Protein AF-A0A2R7M8I3-F1 (afdb_monomer)

pLDDT: mean 85.83, std 15.35, range [44.38, 97.88]

Structure (mmCIF, N/CA/C/O backbone):
data_AF-A0A2R7M8I3-F1
#
_entry.id   AF-A0A2R7M8I3-F1
#
loop_
_atom_site.group_PDB
_atom_site.id
_atom_site.type_symbol
_atom_site.label_atom_id
_atom_site.label_alt_id
_atom_site.label_comp_id
_atom_site.label_asym_id
_atom_site.label_entity_id
_atom_site.label_seq_id
_atom_site.pdbx_PDB_ins_code
_atom_site.Cartn_x
_atom_site.Cartn_y
_atom_site.Cartn_z
_atom_site.occupancy
_atom_site.B_iso_or_equiv
_atom_site.auth_seq_id
_atom_site.auth_comp_id
_atom_site.auth_asym_id
_atom_site.auth_atom_id
_atom_site.pdbx_PDB_model_num
ATOM 1 N N . ALA A 1 1 ? 24.667 -12.669 28.807 1.00 60.25 1 ALA A N 1
ATOM 2 C CA . ALA A 1 1 ? 23.191 -12.760 28.702 1.00 60.25 1 ALA A CA 1
ATOM 3 C C . ALA A 1 1 ? 22.499 -11.389 28.592 1.00 60.25 1 ALA A C 1
ATOM 5 O O . ALA A 1 1 ? 21.701 -11.211 27.680 1.00 60.25 1 ALA A O 1
ATOM 6 N N . LEU A 1 2 ? 22.819 -10.402 29.446 1.00 56.59 2 LEU A N 1
ATOM 7 C CA . LEU A 1 2 ? 22.162 -9.076 29.463 1.00 56.59 2 LEU A CA 1
ATOM 8 C C . LEU A 1 2 ? 22.255 -8.280 28.143 1.00 56.59 2 LEU A C 1
ATOM 10 O O . LEU A 1 2 ? 21.275 -7.665 27.731 1.00 56.59 2 LEU A O 1
ATOM 14 N N . PHE A 1 3 ? 23.381 -8.356 27.425 1.00 54.09 3 PHE A N 1
ATOM 15 C CA . PHE A 1 3 ? 23.526 -7.712 26.112 1.00 54.09 3 PHE A CA 1
ATOM 16 C C . PHE A 1 3 ? 22.599 -8.310 25.044 1.00 54.09 3 PHE A C 1
ATOM 18 O O . PHE A 1 3 ? 22.012 -7.565 24.265 1.00 54.09 3 PHE A O 1
ATOM 25 N N . CYS A 1 4 ? 22.399 -9.632 25.033 1.00 55.91 4 CYS A N 1
ATOM 26 C CA . CYS A 1 4 ? 21.473 -10.293 24.109 1.00 55.91 4 CYS A CA 1
ATOM 27 C C . CYS A 1 4 ? 20.034 -9.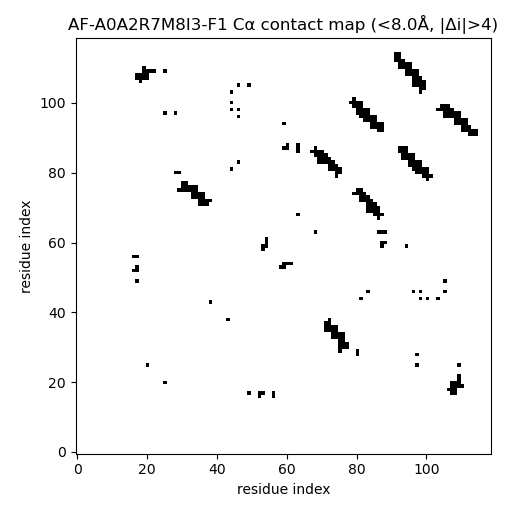820 24.337 1.00 55.91 4 CYS A C 1
ATOM 29 O O . CYS A 1 4 ? 19.343 -9.477 23.383 1.00 55.91 4 CYS A O 1
ATOM 31 N N . VAL A 1 5 ? 19.612 -9.725 25.601 1.00 59.72 5 VAL A N 1
ATOM 32 C CA . VAL A 1 5 ? 18.277 -9.237 25.972 1.00 59.72 5 VAL A CA 1
ATOM 33 C C . VAL A 1 5 ? 18.112 -7.761 25.596 1.00 59.72 5 VAL A C 1
ATOM 35 O O . VAL A 1 5 ? 17.108 -7.399 24.989 1.00 59.72 5 VAL A O 1
ATOM 38 N N . TYR A 1 6 ? 19.123 -6.918 25.835 1.00 59.91 6 TYR A N 1
ATOM 39 C CA . TYR A 1 6 ? 19.112 -5.516 25.403 1.00 59.91 6 TYR A CA 1
ATOM 40 C C . TYR A 1 6 ? 19.011 -5.372 23.875 1.00 59.91 6 TYR A C 1
ATOM 42 O O . TYR A 1 6 ? 18.214 -4.571 23.388 1.00 59.91 6 TYR A O 1
ATOM 50 N N . PHE A 1 7 ? 19.755 -6.170 23.100 1.00 55.06 7 PHE A N 1
ATOM 51 C CA . PHE A 1 7 ? 19.658 -6.170 21.637 1.00 55.06 7 PHE A CA 1
ATOM 52 C C . PHE A 1 7 ? 18.310 -6.692 21.137 1.00 55.06 7 PHE A C 1
ATOM 54 O O . PHE A 1 7 ? 17.795 -6.149 20.165 1.00 55.06 7 PHE A O 1
ATOM 61 N N . ILE A 1 8 ? 17.703 -7.680 21.797 1.00 56.78 8 ILE A N 1
ATOM 62 C CA . ILE A 1 8 ? 16.358 -8.172 21.461 1.00 56.78 8 ILE A CA 1
ATOM 63 C C . ILE A 1 8 ? 15.309 -7.084 21.734 1.00 56.78 8 ILE A C 1
ATOM 65 O O . ILE A 1 8 ? 14.523 -6.767 20.843 1.00 56.78 8 ILE A O 1
ATOM 69 N N . ILE A 1 9 ? 15.357 -6.431 22.900 1.00 55.00 9 ILE A N 1
ATOM 70 C CA . ILE A 1 9 ? 14.441 -5.338 23.271 1.00 55.00 9 ILE A CA 1
ATOM 71 C C . ILE A 1 9 ? 14.630 -4.124 22.350 1.00 55.00 9 ILE A C 1
ATOM 73 O O . ILE A 1 9 ? 13.659 -3.518 21.896 1.00 55.00 9 ILE A O 1
ATOM 77 N N . LYS A 1 10 ? 15.876 -3.767 22.021 1.00 48.59 10 LYS A N 1
ATOM 78 C CA . LYS A 1 10 ? 16.181 -2.650 21.119 1.00 48.59 10 LYS A CA 1
ATOM 79 C C . LYS A 1 10 ? 15.825 -2.979 19.669 1.00 48.59 10 LYS A C 1
ATOM 81 O O . LYS A 1 10 ? 15.310 -2.109 18.985 1.00 48.59 10 LYS A O 1
ATOM 86 N N . LYS A 1 11 ? 16.018 -4.217 19.201 1.00 46.62 11 LYS A N 1
ATOM 87 C CA . LYS A 1 11 ? 15.572 -4.688 17.874 1.00 46.62 11 LYS A CA 1
ATOM 88 C C . LYS A 1 11 ? 14.045 -4.699 17.762 1.00 46.62 11 LYS A C 1
ATOM 90 O O . LYS A 1 11 ? 13.532 -4.326 16.714 1.00 46.62 11 LYS A O 1
ATOM 95 N N . GLN A 1 12 ? 13.335 -5.044 18.839 1.00 50.16 12 GLN A N 1
ATOM 96 C CA . GLN A 1 12 ? 11.874 -4.930 18.920 1.00 50.16 12 GLN A CA 1
ATOM 97 C C . GLN A 1 12 ? 11.396 -3.469 18.954 1.00 50.16 12 GLN A C 1
ATOM 99 O O . GLN A 1 12 ? 10.407 -3.147 18.311 1.00 50.16 12 GLN A O 1
ATOM 104 N N . ARG A 1 13 ? 12.112 -2.561 19.632 1.00 45.41 13 ARG A N 1
ATOM 105 C CA . ARG A 1 13 ? 11.799 -1.115 19.649 1.00 45.41 13 ARG A CA 1
ATOM 106 C C . ARG A 1 13 ? 12.246 -0.355 18.395 1.00 45.41 13 ARG A C 1
ATOM 108 O O . ARG A 1 13 ? 11.726 0.720 18.124 1.00 45.41 13 ARG A O 1
ATOM 115 N N . ASN A 1 14 ? 13.187 -0.896 17.623 1.00 44.38 14 ASN A N 1
ATOM 116 C CA . ASN A 1 14 ? 13.708 -0.295 16.391 1.00 44.38 14 ASN A CA 1
ATOM 117 C C . ASN A 1 14 ? 12.957 -0.768 15.134 1.00 44.38 14 ASN A C 1
ATOM 119 O O . ASN A 1 14 ? 13.446 -0.615 14.012 1.00 44.38 14 ASN A O 1
ATOM 123 N N . THR A 1 15 ? 11.756 -1.332 15.286 1.00 55.44 15 THR A N 1
ATOM 124 C CA . THR A 1 15 ? 10.817 -1.405 14.170 1.00 55.44 15 THR A CA 1
ATOM 125 C C . THR A 1 15 ? 10.298 0.006 13.937 1.00 55.44 15 THR A C 1
ATOM 127 O O . THR A 1 15 ? 9.278 0.403 14.499 1.00 55.44 15 THR A O 1
ATOM 130 N N . LYS A 1 16 ? 11.013 0.794 13.122 1.00 68.44 16 LYS A N 1
ATOM 131 C CA . LYS A 1 16 ? 10.404 1.956 12.463 1.00 68.44 16 LYS A CA 1
ATOM 132 C C . LYS A 1 16 ? 9.047 1.473 11.946 1.00 68.44 16 LYS A C 1
ATOM 134 O O . LYS A 1 16 ? 9.006 0.428 11.289 1.00 68.44 16 LYS A O 1
ATOM 139 N N . GLY A 1 17 ? 7.970 2.140 12.362 1.00 78.81 17 GLY A N 1
ATOM 140 C CA . GLY A 1 17 ? 6.601 1.735 12.048 1.00 78.81 17 GLY A CA 1
ATOM 141 C C . GLY A 1 17 ? 6.382 1.561 10.540 1.00 78.81 17 GLY A C 1
ATOM 142 O O . GLY A 1 17 ? 7.291 1.827 9.742 1.00 78.81 17 GLY A O 1
ATOM 143 N N . PRO A 1 18 ? 5.193 1.109 10.109 1.00 91.81 18 PRO A N 1
ATOM 144 C CA . PRO A 1 18 ? 4.886 1.074 8.684 1.00 91.81 18 PRO A CA 1
ATOM 145 C C . PRO A 1 18 ? 5.232 2.433 8.054 1.00 91.81 18 PRO A C 1
ATOM 147 O O . PRO A 1 18 ? 5.024 3.492 8.649 1.00 91.81 18 PRO A O 1
ATOM 150 N N . LYS A 1 19 ? 5.874 2.398 6.887 1.00 95.12 19 LYS A N 1
ATOM 151 C CA . LYS A 1 19 ? 6.456 3.587 6.264 1.00 95.12 19 LYS A CA 1
ATOM 152 C C . LYS A 1 19 ? 5.374 4.354 5.509 1.00 95.12 19 LYS A C 1
ATOM 154 O O . LYS A 1 19 ? 4.920 3.856 4.483 1.00 95.12 19 LYS A O 1
ATOM 159 N N . LEU A 1 20 ? 5.034 5.556 5.969 1.00 96.50 20 LEU A N 1
ATOM 160 C CA . LEU A 1 20 ? 4.225 6.501 5.198 1.00 96.50 20 LEU A CA 1
ATOM 161 C C . LEU A 1 20 ? 5.039 7.015 4.000 1.00 96.50 20 LEU A C 1
ATOM 163 O O . LEU A 1 20 ? 6.206 7.395 4.144 1.00 96.50 20 LEU A O 1
ATOM 167 N N . LEU A 1 21 ? 4.449 6.975 2.812 1.00 97.25 21 LEU A N 1
ATOM 168 C CA . LEU A 1 21 ? 5.041 7.460 1.572 1.00 97.25 21 LEU A CA 1
ATOM 169 C C . LEU A 1 21 ? 4.673 8.925 1.346 1.00 97.25 21 LEU A C 1
ATOM 171 O O . LEU A 1 21 ? 3.559 9.349 1.636 1.00 97.25 21 LEU A O 1
ATOM 175 N N . THR A 1 22 ? 5.610 9.686 0.782 1.00 96.00 22 THR A N 1
ATOM 176 C CA . THR A 1 22 ? 5.304 10.995 0.198 1.00 96.00 22 THR A CA 1
ATOM 177 C C . THR A 1 22 ? 4.526 10.808 -1.104 1.00 96.00 22 THR A C 1
ATOM 179 O O . THR A 1 22 ? 4.622 9.750 -1.735 1.00 96.00 22 THR A O 1
ATOM 182 N N . GLN A 1 23 ? 3.808 11.845 -1.540 1.00 95.25 23 GLN A N 1
ATOM 183 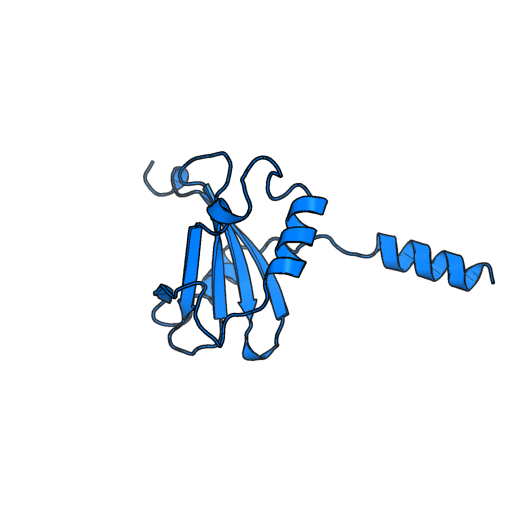C CA . GLN A 1 23 ? 3.111 11.842 -2.828 1.00 95.25 23 GLN A CA 1
ATOM 184 C C . GLN A 1 23 ? 4.068 11.534 -3.985 1.00 95.25 23 GLN A C 1
ATOM 186 O O . GLN A 1 23 ? 3.797 10.637 -4.770 1.00 95.25 23 GLN A O 1
ATOM 191 N N . GLU A 1 24 ? 5.236 12.181 -4.038 1.00 95.81 24 GLU A N 1
ATOM 192 C CA . GLU A 1 24 ? 6.263 11.908 -5.055 1.00 95.81 24 GLU A CA 1
ATOM 193 C C . GLU A 1 24 ? 6.646 10.425 -5.100 1.00 95.81 24 GLU A C 1
ATOM 195 O O . GLU A 1 24 ? 6.743 9.814 -6.169 1.00 95.81 24 GLU A O 1
ATOM 200 N N . LYS A 1 25 ? 6.836 9.811 -3.922 1.00 96.50 25 LYS A N 1
ATOM 201 C CA . LYS A 1 25 ? 7.228 8.408 -3.852 1.00 96.50 25 LYS A CA 1
ATOM 202 C C . LYS A 1 25 ? 6.095 7.491 -4.288 1.00 96.50 25 LYS A C 1
ATOM 204 O O . LYS A 1 25 ? 6.372 6.516 -4.980 1.00 96.50 25 LYS A O 1
ATOM 209 N N . TYR A 1 26 ? 4.864 7.801 -3.904 1.00 96.75 26 TYR A N 1
ATOM 210 C CA . TYR A 1 26 ? 3.671 7.088 -4.340 1.00 96.75 26 TYR A CA 1
ATOM 211 C C . TYR A 1 26 ? 3.478 7.184 -5.861 1.00 96.75 26 TYR A C 1
ATOM 213 O O . TYR A 1 26 ? 3.452 6.152 -6.532 1.00 96.75 26 TYR A O 1
ATOM 221 N N . SER A 1 27 ? 3.485 8.392 -6.427 1.00 95.38 27 SER A N 1
ATOM 222 C CA . SER A 1 27 ? 3.332 8.628 -7.867 1.00 95.38 27 SER A CA 1
ATOM 223 C C . SER A 1 27 ? 4.413 7.926 -8.692 1.00 95.38 27 SER A C 1
ATOM 225 O O . SER A 1 27 ? 4.114 7.362 -9.739 1.00 95.38 27 SER A O 1
ATOM 227 N N . SER A 1 28 ? 5.653 7.838 -8.188 1.00 96.12 28 SER A N 1
ATOM 228 C CA . SER A 1 28 ? 6.733 7.089 -8.861 1.00 96.12 28 SER A CA 1
ATOM 229 C C . SER A 1 28 ? 6.480 5.578 -8.995 1.00 96.12 28 SER A C 1
ATOM 231 O O . SER A 1 28 ? 7.228 4.889 -9.684 1.00 96.12 28 SER A O 1
ATOM 233 N N . THR A 1 29 ? 5.454 5.047 -8.320 1.00 96.00 29 THR A N 1
ATOM 234 C CA . THR A 1 29 ? 5.049 3.631 -8.385 1.00 96.00 29 THR A CA 1
ATOM 235 C C . THR A 1 29 ? 3.803 3.394 -9.237 1.00 96.00 29 THR A C 1
ATOM 237 O O . THR A 1 29 ? 3.396 2.247 -9.406 1.00 96.00 29 THR A O 1
ATOM 240 N N . MET A 1 30 ? 3.209 4.453 -9.794 1.00 93.56 30 MET A N 1
ATOM 241 C CA . MET A 1 30 ? 2.112 4.389 -10.764 1.00 93.56 30 MET A CA 1
ATOM 242 C C . MET A 1 30 ? 2.677 4.339 -12.189 1.00 93.56 30 MET A C 1
ATOM 244 O O . MET A 1 30 ? 2.518 5.270 -12.974 1.00 93.56 30 MET A O 1
ATOM 248 N N . LEU A 1 31 ? 3.421 3.277 -12.507 1.00 91.94 31 LEU A N 1
ATOM 249 C CA . LEU A 1 31 ? 4.086 3.151 -13.806 1.00 91.94 31 LEU A CA 1
ATOM 250 C C . LEU A 1 31 ? 3.163 2.512 -14.844 1.00 91.94 31 LEU A C 1
ATOM 252 O O . LEU A 1 31 ? 2.777 1.352 -14.703 1.00 91.94 31 LEU A O 1
ATOM 256 N N . GLY A 1 32 ? 2.881 3.241 -15.921 1.00 92.06 32 GLY A N 1
ATOM 257 C CA . GLY A 1 32 ? 2.013 2.763 -16.993 1.00 92.06 32 GLY A CA 1
ATOM 258 C C . GLY A 1 32 ? 0.547 2.688 -16.567 1.00 92.06 32 GLY A C 1
ATOM 259 O O . GLY A 1 32 ? 0.087 3.451 -15.718 1.00 92.06 32 GLY A O 1
ATOM 260 N N . LYS A 1 33 ? -0.211 1.779 -17.183 1.00 94.31 33 LYS A N 1
ATOM 261 C CA . LYS A 1 33 ? -1.644 1.636 -16.903 1.00 94.31 33 LYS A CA 1
ATOM 262 C C . LYS A 1 33 ? -1.856 0.819 -15.628 1.00 94.31 33 LYS A C 1
ATOM 264 O O . LYS A 1 33 ? -1.352 -0.297 -15.530 1.00 94.31 33 LYS A O 1
ATOM 269 N N . MET A 1 34 ? -2.648 1.338 -14.692 1.00 95.31 34 MET A N 1
ATOM 270 C CA . MET A 1 34 ? -3.127 0.585 -13.528 1.00 95.31 34 MET A CA 1
ATOM 271 C C . MET A 1 34 ? -4.399 -0.180 -13.907 1.00 95.31 34 MET A C 1
ATOM 273 O O . MET A 1 34 ? -5.354 0.414 -14.403 1.00 95.31 34 MET A O 1
ATOM 277 N N . THR A 1 35 ? -4.408 -1.491 -13.690 1.00 95.06 35 THR A N 1
ATOM 278 C CA . THR A 1 35 ? -5.550 -2.367 -13.982 1.00 95.06 35 THR A CA 1
ATOM 279 C C . THR A 1 35 ? -6.024 -3.017 -12.694 1.00 95.06 35 THR A C 1
ATOM 281 O O . THR A 1 35 ? -5.206 -3.487 -11.904 1.00 95.06 35 THR A O 1
ATOM 284 N N . GLU A 1 36 ? -7.334 -3.006 -12.465 1.00 95.62 36 GLU A N 1
ATOM 285 C CA . GLU A 1 36 ? -7.939 -3.672 -11.313 1.00 95.62 36 GLU A CA 1
ATOM 286 C C . GLU A 1 36 ? -7.786 -5.192 -11.456 1.00 95.62 36 GLU A C 1
ATOM 288 O O . GLU A 1 36 ? -8.041 -5.746 -12.526 1.00 95.62 36 GLU A O 1
ATOM 293 N N . ILE A 1 37 ? -7.349 -5.856 -10.388 1.00 93.25 37 ILE A N 1
ATOM 294 C CA . ILE A 1 37 ? -7.203 -7.311 -10.313 1.00 93.25 37 ILE A CA 1
ATOM 295 C C . ILE A 1 37 ? -8.002 -7.861 -9.132 1.00 93.25 37 ILE A C 1
ATOM 297 O O . ILE A 1 37 ? -8.213 -7.186 -8.124 1.00 93.25 37 ILE A O 1
ATOM 301 N N . THR A 1 38 ? -8.442 -9.110 -9.246 1.00 87.00 38 THR A N 1
ATOM 302 C CA . THR A 1 38 ? -9.207 -9.792 -8.197 1.00 87.00 38 THR A CA 1
ATOM 303 C C . THR A 1 38 ? -8.295 -10.379 -7.124 1.00 87.00 38 THR A C 1
ATOM 305 O O . THR A 1 38 ? -7.188 -10.827 -7.418 1.00 87.00 38 THR A O 1
ATOM 308 N N . THR A 1 39 ? -8.794 -10.494 -5.892 1.00 75.88 39 THR A N 1
ATOM 309 C CA . THR A 1 39 ? -8.090 -11.166 -4.782 1.00 75.88 39 THR A CA 1
ATOM 310 C C . THR A 1 39 ? -7.815 -12.653 -5.030 1.00 75.88 39 THR A C 1
ATOM 312 O O . THR A 1 39 ? -6.924 -13.212 -4.401 1.00 75.88 39 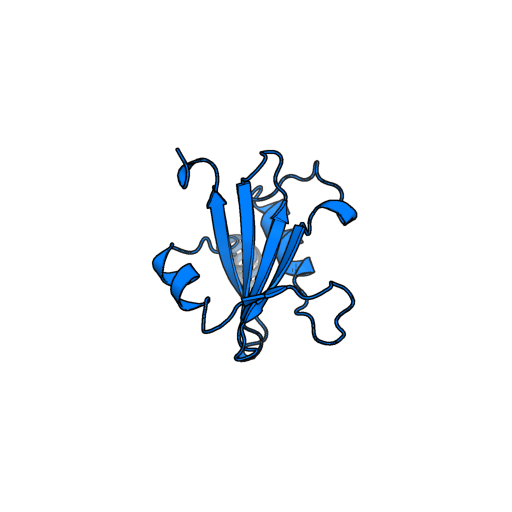THR A O 1
ATOM 315 N N . SER A 1 40 ? -8.547 -13.285 -5.953 1.00 76.88 40 SER A N 1
ATOM 316 C CA . SER A 1 40 ? -8.345 -14.667 -6.407 1.00 76.88 40 SER A CA 1
ATOM 317 C C . SER A 1 40 ? -7.246 -14.830 -7.465 1.00 76.88 40 SER A C 1
ATOM 319 O O . SER A 1 40 ? -7.072 -15.927 -7.987 1.00 76.88 40 SER A O 1
ATOM 321 N N . ASP A 1 41 ? -6.527 -13.764 -7.830 1.00 80.06 41 ASP A N 1
ATOM 322 C CA . ASP A 1 41 ? -5.379 -13.874 -8.731 1.00 80.06 41 ASP A CA 1
ATOM 323 C C . ASP A 1 41 ? -4.255 -14.676 -8.048 1.00 80.06 41 ASP A C 1
ATOM 325 O O . ASP A 1 41 ? -3.743 -14.297 -6.992 1.00 80.06 41 ASP A O 1
ATOM 329 N N . ASN A 1 42 ? -3.856 -15.789 -8.671 1.00 71.94 42 ASN A N 1
ATOM 330 C CA . ASN A 1 42 ? -2.847 -16.717 -8.155 1.00 71.94 42 ASN A CA 1
ATOM 331 C C . ASN A 1 42 ? -1.473 -16.067 -7.904 1.00 71.94 42 ASN A C 1
ATOM 333 O O . ASN A 1 42 ? -0.658 -16.641 -7.183 1.00 71.94 42 ASN A O 1
ATOM 337 N N . ASN A 1 43 ? -1.187 -14.901 -8.496 1.00 84.31 43 ASN A N 1
ATOM 338 C CA . ASN A 1 43 ? 0.112 -14.228 -8.393 1.00 84.31 43 ASN A CA 1
ATOM 339 C C . ASN A 1 43 ? 0.067 -12.924 -7.577 1.00 84.31 43 ASN A C 1
ATOM 341 O O . ASN A 1 43 ? 0.827 -11.983 -7.827 1.00 84.31 43 ASN A O 1
ATOM 345 N N . LEU A 1 44 ? -0.861 -12.838 -6.630 1.00 89.56 44 LEU A N 1
ATOM 346 C CA . LEU A 1 44 ? -1.054 -11.669 -5.786 1.00 89.56 44 LEU A CA 1
ATOM 347 C C . LEU A 1 44 ? -0.012 -11.577 -4.657 1.00 89.56 44 LEU A C 1
ATOM 349 O O . LEU A 1 44 ? 0.344 -12.568 -4.014 1.00 89.56 44 LEU A O 1
ATOM 353 N N . PHE A 1 45 ? 0.484 -10.368 -4.388 1.00 92.00 45 PHE A N 1
ATOM 354 C CA . PHE A 1 45 ? 1.429 -10.130 -3.307 1.00 92.00 45 PHE A CA 1
ATOM 355 C C . PHE A 1 45 ? 0.794 -10.403 -1.938 1.00 92.00 45 PHE A C 1
ATOM 357 O O . PHE A 1 45 ? -0.270 -9.882 -1.612 1.00 92.00 45 PHE A O 1
ATOM 364 N N . ASN A 1 46 ? 1.488 -11.148 -1.073 1.00 92.50 46 ASN A N 1
ATOM 365 C CA . ASN A 1 46 ? 1.012 -11.400 0.286 1.00 92.50 46 ASN A CA 1
ATOM 366 C C . ASN A 1 46 ? 1.113 -10.135 1.166 1.00 92.50 46 ASN A C 1
ATOM 368 O O . ASN A 1 46 ? 2.130 -9.882 1.818 1.00 92.50 46 ASN A O 1
ATOM 372 N N . PHE A 1 47 ? 0.046 -9.337 1.184 1.00 92.12 47 PHE A N 1
ATOM 373 C CA . PHE A 1 47 ? -0.033 -8.073 1.918 1.00 92.12 47 PHE A CA 1
ATOM 374 C C . PHE A 1 47 ? -0.549 -8.215 3.361 1.00 92.12 47 PHE A C 1
ATOM 376 O O . PHE A 1 47 ? -0.393 -7.277 4.148 1.00 92.12 47 PHE A O 1
ATOM 383 N N . TRP A 1 48 ? -1.104 -9.369 3.751 1.00 93.00 48 TRP A N 1
ATOM 384 C CA . TRP A 1 48 ? -1.672 -9.596 5.089 1.00 93.00 48 TRP A CA 1
ATOM 385 C C . TRP A 1 48 ? -0.706 -9.283 6.244 1.00 93.00 48 TRP A C 1
ATOM 387 O O . TRP A 1 48 ? -1.099 -8.559 7.163 1.00 93.00 48 TRP A O 1
ATOM 397 N N . PRO A 1 49 ? 0.587 -9.676 6.195 1.00 93.00 49 PRO A N 1
ATOM 398 C CA . PRO A 1 49 ? 1.539 -9.308 7.244 1.00 93.00 49 PRO A CA 1
ATOM 399 C C . PRO A 1 49 ? 1.735 -7.793 7.383 1.00 93.00 49 PRO A C 1
ATOM 401 O O . PRO A 1 49 ? 2.115 -7.303 8.448 1.00 93.00 49 PRO A O 1
ATOM 404 N N . TYR A 1 50 ? 1.520 -7.035 6.305 1.00 94.69 50 TYR A N 1
ATOM 405 C CA . TYR A 1 50 ? 1.610 -5.580 6.332 1.00 94.69 50 TYR A CA 1
ATOM 406 C C . TYR A 1 50 ? 0.340 -4.939 6.901 1.00 94.69 50 TYR A C 1
ATOM 408 O O . TYR A 1 50 ? 0.445 -3.979 7.661 1.00 94.69 50 TYR A O 1
ATOM 416 N N . ILE A 1 51 ? -0.837 -5.513 6.634 1.00 93.81 51 ILE A N 1
ATOM 417 C CA . ILE A 1 51 ? -2.102 -5.121 7.277 1.00 93.81 51 ILE A CA 1
ATOM 418 C C . ILE A 1 51 ? -2.000 -5.255 8.800 1.00 93.81 51 ILE A C 1
ATOM 420 O O . ILE A 1 51 ? -2.345 -4.319 9.526 1.00 93.81 51 ILE A O 1
ATOM 424 N N . SER A 1 52 ? -1.437 -6.358 9.303 1.00 92.12 52 SER A N 1
ATOM 425 C CA . SER A 1 52 ? -1.213 -6.530 10.744 1.00 92.12 52 SER A CA 1
ATOM 426 C C . SER A 1 52 ? -0.321 -5.424 11.325 1.00 92.12 52 SER A C 1
ATOM 428 O O . SER A 1 52 ? -0.596 -4.913 12.410 1.00 92.12 52 SER A O 1
ATOM 430 N N . LYS A 1 53 ? 0.714 -4.991 10.587 1.00 93.12 53 LYS A N 1
ATOM 431 C CA . LYS A 1 53 ? 1.586 -3.872 10.996 1.00 93.12 53 LYS A CA 1
ATOM 432 C C . LYS A 1 53 ? 0.853 -2.533 11.005 1.00 93.12 53 LYS A C 1
ATOM 434 O O . LYS A 1 53 ? 1.063 -1.748 11.925 1.00 93.12 53 LYS A O 1
ATOM 439 N N . LEU A 1 54 ? 0.014 -2.267 10.005 1.00 94.44 54 LEU A N 1
ATOM 440 C CA . LEU A 1 54 ? -0.798 -1.048 9.942 1.00 94.44 54 LEU A CA 1
ATOM 441 C C . LEU A 1 54 ? -1.806 -0.987 11.092 1.00 94.44 54 LEU A C 1
ATOM 443 O O . LEU A 1 54 ? -1.941 0.058 11.724 1.00 94.44 54 LEU A O 1
ATOM 447 N N . THR A 1 55 ? -2.445 -2.114 11.407 1.00 92.19 55 THR A N 1
ATOM 448 C CA . THR A 1 55 ? -3.393 -2.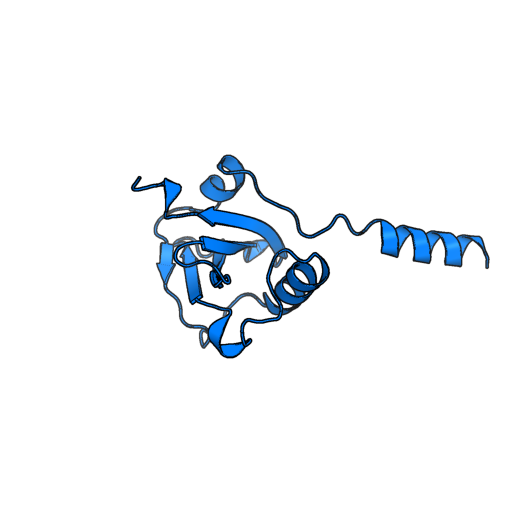235 12.525 1.00 92.19 55 THR A CA 1
ATOM 449 C C . THR A 1 55 ? -2.692 -2.004 13.863 1.00 92.19 55 THR A C 1
ATOM 451 O O . THR A 1 55 ? -3.136 -1.189 14.667 1.00 92.19 55 THR A O 1
ATOM 454 N N . ALA A 1 56 ? -1.540 -2.651 14.086 1.00 91.88 56 ALA A N 1
ATOM 455 C CA . ALA A 1 56 ? -0.742 -2.465 15.300 1.00 91.88 56 ALA A CA 1
ATOM 456 C C . ALA A 1 56 ? -0.254 -1.014 15.472 1.00 91.88 56 ALA A C 1
ATOM 458 O O . ALA A 1 56 ? -0.155 -0.516 16.592 1.00 91.88 56 ALA A O 1
ATOM 459 N N . ALA A 1 57 ? 0.018 -0.325 14.361 1.00 91.62 57 ALA A N 1
ATOM 460 C CA . ALA A 1 57 ? 0.394 1.085 14.339 1.00 91.62 57 ALA A CA 1
ATOM 461 C C . ALA A 1 57 ? -0.805 2.054 14.367 1.00 91.62 57 ALA A C 1
ATOM 463 O O . ALA A 1 57 ? -0.590 3.261 14.290 1.00 91.62 57 ALA A O 1
ATOM 464 N N . LYS A 1 58 ? -2.045 1.551 14.472 1.00 91.44 58 LYS A N 1
ATOM 465 C CA . LYS A 1 58 ? -3.296 2.333 14.443 1.00 91.44 58 LYS A CA 1
ATOM 466 C C . LYS A 1 58 ? -3.475 3.193 13.181 1.00 91.44 58 LYS A C 1
ATOM 468 O O . LYS A 1 58 ? -4.160 4.208 13.222 1.00 91.44 58 LYS A O 1
ATOM 473 N N . VAL A 1 59 ? -2.862 2.793 12.065 1.00 92.00 59 VAL A N 1
ATOM 474 C CA . VAL A 1 59 ? -3.036 3.456 10.759 1.00 92.00 59 VAL A CA 1
ATOM 475 C C . VAL A 1 59 ? -4.378 3.075 10.135 1.00 92.00 59 VAL A C 1
ATOM 477 O O . VAL A 1 59 ? -5.037 3.907 9.523 1.00 92.00 59 VAL A O 1
ATOM 480 N N . ILE A 1 60 ? -4.787 1.817 10.309 1.00 92.25 60 ILE A N 1
ATOM 481 C CA . ILE A 1 60 ? -6.113 1.320 9.937 1.00 92.25 60 ILE A CA 1
ATOM 482 C C . ILE A 1 60 ? -6.863 0.879 11.191 1.00 92.25 60 ILE A C 1
ATOM 484 O O . ILE A 1 60 ? -6.256 0.435 12.171 1.00 92.25 60 ILE A O 1
ATOM 488 N N . SER A 1 61 ? -8.184 1.023 11.155 1.00 88.25 61 SER A N 1
ATOM 489 C CA . SER A 1 61 ? -9.066 0.663 12.261 1.00 88.25 61 SER A CA 1
ATOM 490 C C . SER A 1 61 ? -9.330 -0.838 12.306 1.00 88.25 61 SER A C 1
ATOM 492 O O . SER A 1 61 ? -9.456 -1.489 11.273 1.00 88.25 61 SER A O 1
ATOM 494 N N . ASN A 1 62 ? -9.488 -1.375 13.514 1.00 87.44 62 ASN A N 1
ATOM 495 C CA . ASN A 1 62 ? -9.925 -2.752 13.739 1.00 87.44 62 ASN A CA 1
ATOM 496 C C . ASN A 1 62 ? -11.454 -2.924 13.664 1.00 87.44 62 ASN A C 1
ATOM 498 O O . ASN A 1 62 ? -11.944 -4.036 13.843 1.00 87.44 62 ASN A O 1
ATOM 502 N N . LYS A 1 63 ? -12.213 -1.844 13.430 1.00 89.50 63 LYS A N 1
ATOM 503 C CA . LYS A 1 63 ? -13.680 -1.896 13.316 1.00 89.50 63 LYS A CA 1
ATOM 504 C C . LYS A 1 63 ? -14.162 -2.461 11.980 1.00 89.50 63 LYS A C 1
ATOM 506 O O . LYS A 1 63 ? -15.289 -2.940 11.890 1.00 89.50 63 LYS A O 1
ATOM 511 N N . ILE A 1 64 ? -13.331 -2.379 10.943 1.00 88.25 64 ILE A N 1
ATOM 512 C CA . ILE A 1 64 ? -13.671 -2.846 9.599 1.00 88.25 64 ILE A CA 1
ATOM 513 C C . ILE A 1 64 ? -13.405 -4.347 9.537 1.00 88.25 64 ILE A C 1
ATOM 515 O O . ILE A 1 64 ? -12.318 -4.808 9.887 1.00 88.25 64 ILE A O 1
ATOM 519 N N . LYS A 1 65 ? -14.401 -5.119 9.093 1.00 87.81 65 LYS A N 1
ATOM 520 C CA . LYS A 1 65 ? -14.249 -6.566 8.913 1.00 87.81 65 LYS A CA 1
ATOM 521 C C . LYS A 1 65 ? -13.202 -6.849 7.843 1.00 87.81 65 LYS A C 1
ATOM 523 O O . LYS A 1 65 ? -13.172 -6.181 6.815 1.00 87.81 65 LYS A O 1
ATOM 528 N N . GLU A 1 66 ? -12.410 -7.897 8.038 1.00 83.44 66 GLU A N 1
ATOM 529 C CA . GLU A 1 66 ? -11.362 -8.303 7.093 1.00 83.44 66 GLU A CA 1
ATOM 530 C C . GLU A 1 66 ? -11.897 -8.516 5.666 1.00 83.44 66 GLU A C 1
ATOM 532 O O . GLU A 1 66 ? -11.280 -8.068 4.702 1.00 83.44 66 GLU A O 1
ATOM 537 N N . SER A 1 67 ? -13.101 -9.086 5.532 1.00 85.44 67 SER A N 1
ATOM 538 C CA . SER A 1 67 ? -13.780 -9.291 4.243 1.00 85.44 67 SER A CA 1
ATOM 539 C C . SER A 1 67 ? -14.193 -8.002 3.521 1.00 85.44 67 SER A C 1
ATOM 541 O O . SER A 1 67 ? -14.491 -8.046 2.333 1.00 85.44 67 SER A O 1
ATOM 543 N N . GLN A 1 68 ? -14.233 -6.870 4.225 1.00 89.62 68 GLN A N 1
ATOM 544 C CA . GLN A 1 68 ? -14.598 -5.545 3.703 1.00 89.62 68 GLN A CA 1
ATOM 545 C C . GLN A 1 68 ? -13.401 -4.583 3.671 1.00 89.62 68 GLN A C 1
ATOM 547 O O . GLN A 1 68 ? -13.509 -3.459 3.177 1.00 89.62 68 GLN A O 1
ATOM 552 N N . LEU A 1 69 ? -12.266 -5.005 4.236 1.00 93.12 69 LEU A N 1
ATOM 553 C CA . LEU A 1 69 ? -11.094 -4.164 4.421 1.00 93.12 69 LEU A CA 1
ATOM 554 C C . LEU A 1 69 ? -10.414 -3.859 3.089 1.00 93.12 69 LEU A C 1
ATOM 556 O O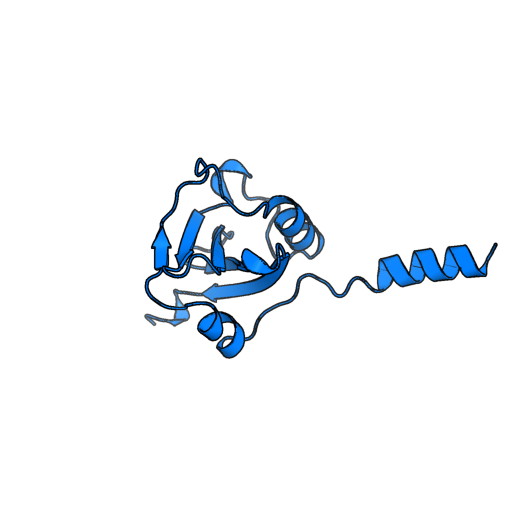 . LEU A 1 69 ? -10.031 -2.721 2.850 1.00 93.12 69 LEU A O 1
ATOM 560 N N . VAL A 1 70 ? -10.263 -4.863 2.227 1.00 94.12 70 VAL A N 1
ATOM 561 C CA . VAL A 1 70 ? -9.680 -4.686 0.895 1.00 94.12 70 VAL A CA 1
ATOM 562 C C . VAL A 1 70 ? -10.763 -4.160 -0.038 1.00 94.12 70 VAL A C 1
ATOM 564 O O . VAL A 1 70 ? -11.679 -4.893 -0.399 1.00 94.12 70 VAL A O 1
ATOM 567 N N . HIS A 1 71 ? -10.654 -2.889 -0.425 1.00 94.00 71 HIS A N 1
ATOM 568 C CA . HIS A 1 71 ? -11.589 -2.256 -1.348 1.00 94.00 71 HIS A CA 1
ATOM 569 C C . HIS A 1 71 ? -11.315 -2.701 -2.784 1.00 94.00 71 HIS A C 1
ATOM 571 O O . HIS A 1 71 ? -12.187 -3.242 -3.456 1.00 94.00 71 HIS A O 1
ATOM 577 N N . LYS A 1 72 ? -10.083 -2.464 -3.245 1.00 94.31 72 LYS A N 1
ATOM 578 C CA . LYS A 1 72 ? -9.632 -2.758 -4.606 1.00 94.31 72 LYS A CA 1
ATOM 579 C C . LYS A 1 72 ? -8.147 -3.044 -4.627 1.00 94.31 72 LYS A C 1
ATOM 581 O O . LYS A 1 72 ? -7.398 -2.594 -3.761 1.00 94.31 72 LYS A O 1
ATOM 586 N N . ILE A 1 73 ? -7.720 -3.754 -5.659 1.00 95.69 73 ILE A N 1
ATOM 587 C CA . ILE A 1 73 ? -6.312 -4.032 -5.903 1.00 95.69 73 ILE A CA 1
ATOM 588 C C . ILE A 1 73 ? -6.012 -3.649 -7.334 1.00 95.69 73 ILE A C 1
ATOM 590 O O . ILE A 1 73 ? -6.685 -4.104 -8.252 1.00 95.69 73 ILE A O 1
ATOM 594 N N . TYR A 1 74 ? -4.996 -2.817 -7.518 1.00 96.44 74 TYR A N 1
ATOM 595 C CA . TYR A 1 74 ? -4.525 -2.444 -8.837 1.00 96.44 74 TYR A CA 1
ATOM 596 C C . TYR A 1 74 ? -3.114 -2.948 -9.055 1.00 96.44 74 TYR A C 1
ATOM 598 O O . TYR A 1 74 ? -2.251 -2.835 -8.186 1.00 96.44 74 TYR A O 1
ATOM 606 N N . ARG A 1 75 ? -2.873 -3.449 -10.257 1.00 95.88 75 ARG A N 1
ATOM 607 C CA . ARG A 1 75 ? -1.558 -3.847 -10.732 1.00 95.88 75 ARG A CA 1
ATOM 608 C C . ARG A 1 75 ? -1.193 -3.006 -11.935 1.00 95.88 75 ARG A C 1
ATOM 610 O O . ARG A 1 75 ? -2.027 -2.723 -12.796 1.00 95.88 75 ARG A O 1
ATOM 617 N N . ASN A 1 76 ? 0.052 -2.575 -11.966 1.00 95.38 76 ASN A N 1
ATOM 618 C CA . ASN A 1 76 ? 0.541 -1.745 -13.044 1.00 95.38 76 ASN A CA 1
ATOM 619 C C . ASN A 1 76 ? 0.924 -2.600 -14.269 1.00 95.38 76 ASN A C 1
ATOM 621 O O . ASN A 1 76 ? 1.228 -3.784 -14.144 1.00 95.38 76 ASN A O 1
ATOM 625 N N . SER A 1 77 ? 0.925 -2.014 -15.466 1.00 94.06 77 SER A N 1
ATOM 626 C CA . SER A 1 77 ? 1.113 -2.759 -16.721 1.00 94.06 77 SER A CA 1
ATOM 627 C C . SER A 1 77 ? 2.500 -3.383 -16.893 1.00 94.06 77 SER A C 1
ATOM 629 O O . SER A 1 77 ? 2.665 -4.247 -17.747 1.00 94.06 77 SER A O 1
ATOM 631 N N . THR A 1 78 ? 3.495 -2.946 -16.116 1.00 93.62 78 THR A N 1
ATOM 632 C CA . THR A 1 78 ? 4.833 -3.562 -16.093 1.00 93.62 78 THR A CA 1
ATOM 633 C C . THR A 1 78 ? 4.959 -4.680 -15.056 1.00 93.62 78 THR A C 1
ATOM 635 O O . THR A 1 78 ? 6.029 -5.257 -14.930 1.00 93.62 78 THR A O 1
ATOM 638 N N . ASP A 1 79 ? 3.882 -4.997 -14.325 1.00 92.56 79 ASP A N 1
ATOM 639 C CA . ASP A 1 79 ? 3.817 -6.066 -13.317 1.00 92.56 79 ASP A CA 1
ATOM 640 C C . ASP A 1 79 ? 4.771 -5.878 -12.109 1.00 92.56 79 ASP A C 1
ATOM 642 O O . ASP A 1 79 ? 4.985 -6.782 -11.295 1.00 92.56 79 ASP A O 1
ATOM 646 N N . ASP A 1 80 ? 5.317 -4.669 -11.948 1.00 95.00 80 ASP A N 1
ATOM 647 C CA . ASP A 1 80 ? 6.311 -4.313 -10.932 1.00 95.00 80 ASP A CA 1
ATOM 648 C C . ASP A 1 80 ? 5.686 -3.978 -9.571 1.00 95.00 80 ASP A C 1
ATOM 650 O O . ASP A 1 80 ? 6.288 -4.227 -8.514 1.00 95.00 80 ASP A O 1
ATOM 654 N N . PHE A 1 81 ? 4.500 -3.364 -9.594 1.00 96.75 81 PHE A N 1
ATOM 655 C CA . PHE A 1 81 ? 3.837 -2.786 -8.433 1.00 96.75 81 PHE A CA 1
ATOM 656 C C . PHE A 1 81 ? 2.377 -3.214 -8.318 1.00 96.75 81 PHE A C 1
ATOM 658 O O . PHE A 1 81 ? 1.607 -3.191 -9.278 1.00 96.75 81 PHE A O 1
ATOM 665 N N . GLU A 1 82 ? 1.994 -3.517 -7.082 1.00 96.94 82 GLU A N 1
ATOM 666 C CA . GLU A 1 82 ? 0.609 -3.701 -6.665 1.00 96.94 82 GLU A CA 1
ATOM 667 C C . GLU A 1 82 ? 0.234 -2.633 -5.644 1.00 96.94 82 GLU A C 1
ATOM 669 O O . GLU A 1 82 ? 0.987 -2.346 -4.708 1.00 96.94 82 GLU A O 1
ATOM 674 N N . HIS A 1 83 ? -0.935 -2.041 -5.848 1.00 97.50 83 HIS A N 1
ATOM 675 C CA . HIS A 1 83 ? -1.532 -1.020 -5.003 1.00 97.50 83 HIS A CA 1
ATOM 676 C C . HIS A 1 83 ? -2.799 -1.616 -4.402 1.00 97.50 83 HIS A C 1
ATOM 678 O O . HIS A 1 83 ? -3.785 -1.831 -5.104 1.00 97.50 83 HIS A O 1
ATOM 684 N N . ILE A 1 84 ? -2.752 -1.925 -3.109 1.00 96.56 84 ILE A N 1
ATOM 685 C CA . ILE A 1 84 ? -3.861 -2.531 -2.370 1.00 96.56 84 ILE A CA 1
ATOM 686 C C . ILE A 1 84 ? -4.563 -1.413 -1.609 1.00 96.56 84 ILE A C 1
ATOM 688 O O . ILE A 1 84 ? -4.010 -0.885 -0.643 1.00 96.56 84 ILE A O 1
ATOM 692 N N . LEU A 1 85 ? -5.755 -1.034 -2.061 1.00 96.25 85 LEU A N 1
ATOM 693 C CA . LEU A 1 85 ? -6.566 0.002 -1.435 1.00 96.25 85 LEU A CA 1
ATOM 694 C C . LEU A 1 85 ? -7.348 -0.622 -0.290 1.00 96.25 85 LEU A C 1
ATOM 696 O O . LEU A 1 85 ? -8.155 -1.532 -0.495 1.00 96.25 85 LEU A O 1
ATOM 700 N N . LEU A 1 86 ? -7.118 -0.107 0.910 1.00 96.06 86 LEU A N 1
ATOM 701 C CA . LEU A 1 86 ? -7.856 -0.486 2.099 1.00 96.06 86 LEU A CA 1
ATOM 702 C C . LEU A 1 86 ? -8.905 0.574 2.418 1.00 96.06 86 LEU A C 1
ATOM 704 O O . LEU A 1 86 ? -8.584 1.765 2.484 1.00 96.06 86 LEU A O 1
ATOM 708 N N . SER A 1 87 ? -10.134 0.122 2.649 1.00 94.56 87 SER A N 1
ATOM 709 C CA . SER A 1 87 ? -11.227 0.944 3.161 1.00 94.56 87 SER A CA 1
ATOM 710 C C . SER A 1 87 ? -10.869 1.513 4.534 1.00 94.56 87 SER A C 1
ATOM 712 O O . SER A 1 87 ? -10.201 0.857 5.341 1.00 94.56 87 SER A O 1
ATOM 714 N N . THR A 1 88 ? -11.351 2.718 4.830 1.00 92.56 88 THR A N 1
ATOM 715 C CA . THR A 1 88 ? -11.296 3.298 6.178 1.00 92.56 88 THR A CA 1
ATOM 716 C C . THR A 1 88 ? -12.704 3.593 6.700 1.00 92.56 88 THR A C 1
ATOM 718 O O . THR A 1 88 ? -13.687 3.312 6.024 1.00 92.56 88 THR A O 1
ATOM 721 N N . GLU A 1 89 ? -12.824 4.100 7.933 1.00 89.81 89 GLU A N 1
ATOM 722 C CA . GLU A 1 89 ? -14.131 4.481 8.503 1.00 89.81 89 GLU A CA 1
ATOM 723 C C . GLU A 1 89 ? -14.744 5.704 7.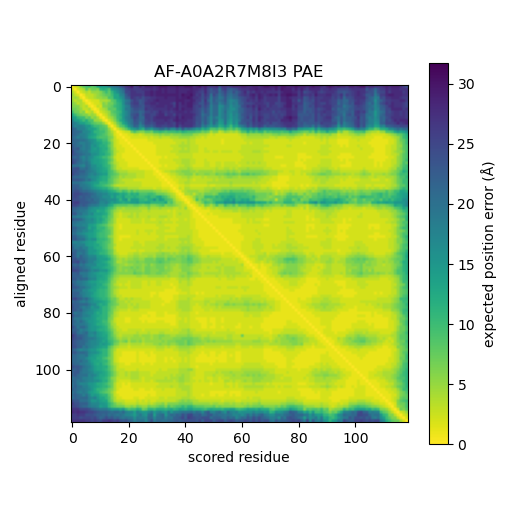801 1.00 89.81 89 GLU A C 1
ATOM 725 O O . GLU A 1 89 ? -15.933 5.962 7.953 1.00 89.81 89 GLU A O 1
ATOM 730 N N . LYS A 1 90 ? -13.929 6.466 7.066 1.00 88.56 90 LYS A N 1
ATOM 731 C CA . LYS A 1 90 ? -14.368 7.612 6.277 1.00 88.56 90 LYS A CA 1
ATOM 732 C C . LYS A 1 90 ? -14.583 7.170 4.833 1.00 88.56 90 LYS A C 1
ATOM 734 O O . LYS A 1 90 ? -13.738 6.465 4.275 1.00 88.56 90 LYS A O 1
ATOM 739 N N . GLU A 1 91 ? -15.692 7.602 4.241 1.00 86.06 91 GLU A N 1
ATOM 740 C CA . GLU A 1 91 ? -15.910 7.470 2.800 1.00 86.06 91 GLU A CA 1
ATOM 741 C C . GLU A 1 91 ? -14.787 8.181 2.037 1.00 86.06 91 GLU A C 1
ATOM 743 O O . GLU A 1 91 ? -14.158 9.090 2.573 1.00 86.06 91 GLU A O 1
ATOM 748 N N . ASN A 1 92 ? -14.481 7.714 0.821 1.00 88.19 92 ASN A N 1
ATOM 749 C CA . ASN A 1 92 ? -13.492 8.325 -0.082 1.00 88.19 92 ASN A CA 1
ATOM 750 C C . ASN A 1 92 ? -12.057 8.478 0.464 1.00 88.19 92 ASN A C 1
ATOM 752 O O . ASN A 1 92 ? -11.188 9.041 -0.204 1.00 88.19 92 ASN A O 1
ATOM 756 N N . HIS A 1 93 ? -11.781 7.914 1.637 1.00 92.88 93 HIS A N 1
ATOM 757 C CA . HIS A 1 93 ? -10.490 7.946 2.295 1.00 92.88 93 HIS A CA 1
ATOM 758 C C . HIS A 1 93 ? -9.930 6.526 2.393 1.00 92.88 93 HIS A C 1
ATOM 760 O O . HIS A 1 93 ? -10.519 5.634 3.015 1.00 92.88 93 HIS A O 1
ATOM 766 N N . PHE A 1 94 ? -8.763 6.320 1.788 1.00 95.31 94 PHE A N 1
ATOM 767 C CA . PHE A 1 94 ? -8.143 5.013 1.618 1.00 95.31 94 PHE A CA 1
ATOM 768 C C . PHE A 1 94 ? -6.714 4.986 2.149 1.00 95.31 94 PHE A C 1
ATOM 770 O O . PHE A 1 94 ? -5.944 5.938 2.008 1.00 95.31 94 PHE A O 1
ATOM 777 N N . VAL A 1 95 ? -6.328 3.836 2.699 1.00 97.00 95 VAL A N 1
ATOM 778 C CA . VAL A 1 95 ? -4.921 3.515 2.956 1.00 97.00 95 VAL A CA 1
ATOM 779 C C . VAL A 1 95 ? -4.443 2.594 1.845 1.00 97.00 95 VAL A C 1
ATOM 781 O O . VAL A 1 95 ? -4.901 1.462 1.728 1.00 97.00 95 VAL A O 1
ATOM 784 N N . VAL A 1 96 ? -3.509 3.068 1.029 1.00 97.62 96 VAL A N 1
ATOM 785 C CA . VAL A 1 96 ? -2.975 2.325 -0.115 1.00 97.62 96 VAL A CA 1
ATOM 786 C C . VAL A 1 96 ? -1.662 1.666 0.274 1.00 97.62 96 VAL A C 1
ATOM 788 O O . VAL A 1 96 ? -0.667 2.352 0.501 1.00 97.62 96 VAL A O 1
ATOM 791 N N . ILE A 1 97 ? -1.621 0.337 0.343 1.00 97.69 97 ILE A N 1
ATOM 792 C CA . ILE A 1 97 ? -0.360 -0.399 0.476 1.00 97.69 97 ILE A CA 1
ATOM 793 C C . ILE A 1 97 ? 0.302 -0.469 -0.896 1.00 97.69 97 ILE A C 1
ATOM 795 O O . ILE A 1 97 ? -0.311 -0.938 -1.850 1.00 97.69 97 ILE A O 1
ATOM 799 N N . VAL A 1 98 ? 1.579 -0.090 -0.975 1.00 97.88 98 VAL A N 1
ATOM 800 C CA . VAL A 1 98 ? 2.370 -0.229 -2.203 1.00 97.88 98 VAL A CA 1
ATOM 801 C C . VAL A 1 98 ? 3.351 -1.386 -2.059 1.00 97.88 98 VAL A C 1
ATOM 803 O O . VAL A 1 98 ? 4.333 -1.313 -1.306 1.00 97.88 98 VAL A O 1
ATOM 806 N N . ALA A 1 99 ? 3.106 -2.457 -2.803 1.00 96.88 99 ALA A N 1
ATOM 807 C CA . ALA A 1 99 ? 3.976 -3.618 -2.895 1.00 96.88 99 ALA A CA 1
ATOM 808 C C . ALA A 1 99 ? 4.850 -3.545 -4.149 1.00 96.88 99 ALA A C 1
ATOM 810 O O . ALA A 1 99 ? 4.368 -3.247 -5.235 1.00 96.88 99 ALA A O 1
ATOM 811 N N . ASN A 1 100 ? 6.144 -3.833 -4.004 1.00 96.25 100 ASN A N 1
ATOM 812 C CA . ASN A 1 100 ? 7.042 -4.073 -5.129 1.00 96.25 100 ASN A CA 1
ATOM 813 C C . ASN A 1 100 ? 7.234 -5.585 -5.283 1.00 96.25 100 ASN A C 1
ATOM 815 O O . ASN A 1 100 ? 7.808 -6.236 -4.400 1.00 96.25 100 ASN A O 1
ATOM 819 N N . ARG A 1 101 ? 6.767 -6.124 -6.407 1.00 93.44 101 ARG A N 1
ATOM 820 C CA . ARG A 1 101 ? 6.712 -7.566 -6.673 1.00 93.44 101 ARG A CA 1
ATOM 821 C C . ARG A 1 101 ? 8.091 -8.126 -7.000 1.00 93.44 101 ARG A C 1
ATOM 823 O O . ARG A 1 101 ? 8.495 -9.120 -6.400 1.00 93.44 101 ARG A O 1
ATOM 830 N N . ASN A 1 102 ? 8.880 -7.402 -7.793 1.00 92.00 102 ASN A N 1
ATOM 831 C CA . ASN A 1 102 ? 10.261 -7.778 -8.132 1.00 92.00 102 ASN A CA 1
ATOM 832 C C . ASN A 1 102 ? 11.146 -7.945 -6.891 1.00 92.00 102 ASN A C 1
ATOM 834 O O . ASN A 1 102 ? 11.946 -8.870 -6.790 1.00 92.00 102 ASN A O 1
ATOM 838 N N . LYS A 1 103 ? 10.988 -7.052 -5.910 1.00 93.06 103 LYS A N 1
ATOM 839 C CA . LYS A 1 103 ? 11.732 -7.067 -4.643 1.00 93.06 103 LYS A CA 1
ATOM 840 C C . LYS A 1 103 ? 11.032 -7.875 -3.551 1.00 93.06 103 LYS A C 1
ATOM 842 O O . LYS A 1 103 ? 11.537 -7.890 -2.429 1.00 93.06 103 LYS A O 1
ATOM 847 N N . LYS A 1 104 ? 9.877 -8.485 -3.850 1.00 92.06 104 LYS A N 1
ATOM 848 C CA . LYS A 1 104 ? 9.036 -9.255 -2.921 1.00 92.06 104 LYS A CA 1
ATOM 849 C C . LYS A 1 104 ? 8.841 -8.546 -1.576 1.00 92.06 104 LYS A C 1
ATOM 851 O O . LYS A 1 104 ? 8.962 -9.155 -0.514 1.00 92.06 104 LYS A O 1
ATOM 856 N N . LYS A 1 105 ? 8.568 -7.236 -1.606 1.00 94.06 105 LYS A N 1
ATOM 857 C CA . LYS A 1 105 ? 8.436 -6.434 -0.383 1.00 94.06 105 LYS A CA 1
ATOM 858 C C . LYS A 1 105 ? 7.460 -5.278 -0.518 1.00 94.06 105 LYS A C 1
ATOM 860 O O . LYS A 1 105 ? 7.368 -4.637 -1.562 1.00 94.06 105 LYS A O 1
ATOM 865 N N . THR A 1 106 ? 6.844 -4.919 0.601 1.00 95.94 106 THR A N 1
ATOM 866 C CA . THR A 1 106 ? 6.115 -3.659 0.733 1.00 95.94 106 THR A CA 1
ATOM 867 C C . THR A 1 106 ? 7.083 -2.481 0.819 1.00 95.94 106 THR A C 1
ATOM 869 O O . THR A 1 106 ? 8.066 -2.519 1.563 1.00 95.94 106 THR A O 1
ATOM 872 N N . ILE A 1 107 ? 6.810 -1.423 0.060 1.00 95.12 107 ILE A N 1
ATOM 873 C CA . ILE A 1 107 ? 7.591 -0.179 0.063 1.00 95.12 107 ILE A CA 1
ATOM 874 C C . ILE A 1 107 ? 7.138 0.727 1.205 1.00 95.12 107 ILE A C 1
ATOM 876 O O . ILE A 1 107 ? 7.964 1.365 1.859 1.00 95.12 107 ILE A O 1
ATOM 880 N N . GLY A 1 108 ? 5.828 0.778 1.425 1.00 96.75 108 GLY A N 1
ATOM 881 C CA . GLY A 1 108 ? 5.170 1.664 2.367 1.00 96.75 108 GLY A CA 1
ATOM 882 C C . GLY A 1 108 ? 3.660 1.658 2.162 1.00 96.75 108 GLY A C 1
ATOM 883 O O . GLY A 1 108 ? 3.139 0.8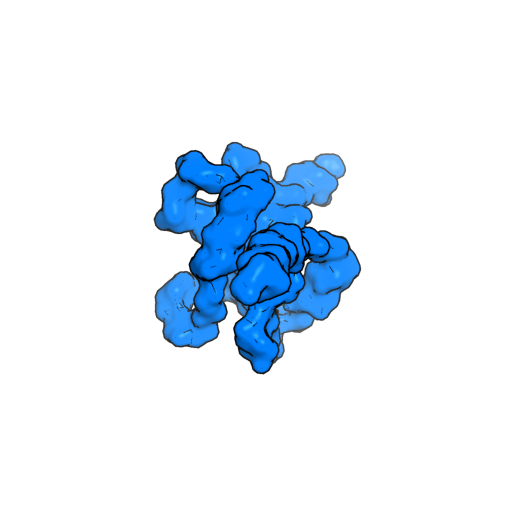52 1.388 1.00 96.75 108 GLY A O 1
ATOM 884 N N . TYR A 1 109 ? 2.992 2.587 2.831 1.00 97.88 109 TYR A N 1
ATOM 885 C CA . TYR A 1 109 ? 1.602 2.931 2.579 1.00 97.88 109 TYR A CA 1
ATOM 886 C C . TYR A 1 109 ? 1.466 4.413 2.233 1.00 97.88 109 TYR A C 1
ATOM 888 O O . TYR A 1 109 ? 2.306 5.225 2.618 1.00 97.88 109 TYR A O 1
ATOM 896 N N . TYR A 1 110 ? 0.405 4.760 1.524 1.00 97.56 110 TYR A N 1
ATOM 897 C CA . TYR A 1 110 ? 0.011 6.128 1.218 1.00 97.56 110 TYR A CA 1
ATOM 898 C C . TYR A 1 110 ? -1.419 6.361 1.710 1.00 97.56 110 TYR A C 1
ATOM 900 O O . TYR A 1 110 ? -2.209 5.420 1.759 1.00 97.56 110 TYR A O 1
ATOM 908 N N . ILE A 1 111 ? -1.737 7.589 2.111 1.00 95.69 111 ILE A N 1
ATOM 909 C CA . ILE A 1 111 ? -3.099 7.981 2.482 1.00 95.69 111 ILE A CA 1
ATOM 910 C C . ILE A 1 111 ? -3.670 8.742 1.295 1.00 95.69 111 ILE A C 1
ATOM 912 O O . ILE A 1 111 ? -3.118 9.767 0.902 1.00 95.69 111 ILE A O 1
ATOM 916 N N . GLN A 1 112 ? -4.740 8.211 0.719 1.00 92.81 112 GLN A N 1
ATOM 917 C CA . GLN A 1 112 ? -5.449 8.820 -0.391 1.00 92.81 112 GLN A CA 1
ATOM 918 C C . GLN A 1 112 ? -6.786 9.346 0.119 1.00 92.81 112 GLN A C 1
ATOM 920 O O . GLN A 1 112 ? -7.663 8.564 0.470 1.00 92.81 112 GLN A O 1
ATOM 925 N N . ASP A 1 113 ? -6.913 10.666 0.159 1.00 89.75 113 ASP A N 1
ATOM 926 C CA . ASP A 1 113 ? -8.147 11.374 0.485 1.00 89.75 113 ASP A C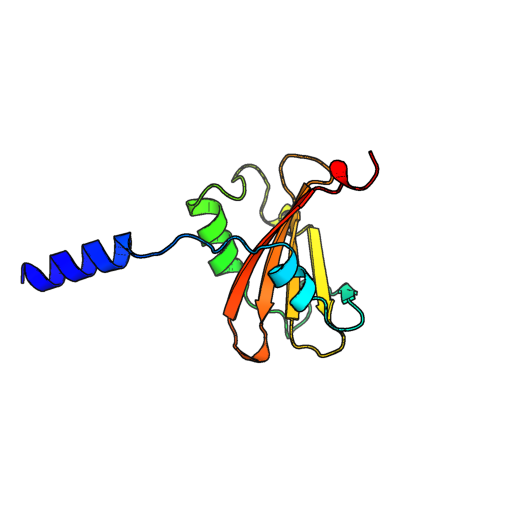A 1
ATOM 927 C C . ASP A 1 113 ? -8.714 11.953 -0.817 1.00 89.75 113 ASP A C 1
ATOM 929 O O . ASP A 1 113 ? -8.088 12.819 -1.434 1.00 89.75 113 ASP A O 1
ATOM 933 N N . LEU A 1 114 ? -9.830 11.399 -1.296 1.00 83.62 114 LEU A N 1
ATOM 934 C CA . LEU A 1 114 ? -10.464 11.847 -2.538 1.00 83.62 114 LEU A CA 1
ATOM 935 C C . LEU A 1 114 ? -11.434 13.011 -2.316 1.00 83.62 114 LEU A C 1
ATOM 937 O O . LEU A 1 114 ? -11.726 13.715 -3.282 1.00 83.62 114 LEU A O 1
ATOM 941 N N . ASP A 1 115 ? -11.883 13.262 -1.083 1.00 75.50 115 ASP A N 1
ATOM 942 C CA . ASP A 1 115 ? -12.800 14.372 -0.796 1.00 75.50 115 ASP A CA 1
ATOM 943 C C . ASP A 1 115 ? -12.102 15.724 -1.010 1.00 75.50 115 ASP A C 1
ATOM 945 O O . ASP A 1 115 ? -12.716 16.677 -1.478 1.00 75.50 115 ASP A O 1
ATOM 949 N N . GLY A 1 116 ? -10.790 15.799 -0.762 1.00 59.44 116 GLY A N 1
ATOM 950 C CA . GLY A 1 116 ? -9.987 16.997 -1.026 1.00 59.44 116 GLY A CA 1
ATOM 951 C C . GLY A 1 116 ? -9.596 17.222 -2.494 1.00 59.44 116 GLY A C 1
ATOM 952 O O . GLY A 1 116 ? -9.041 18.271 -2.808 1.00 59.44 116 GLY A O 1
ATOM 953 N N .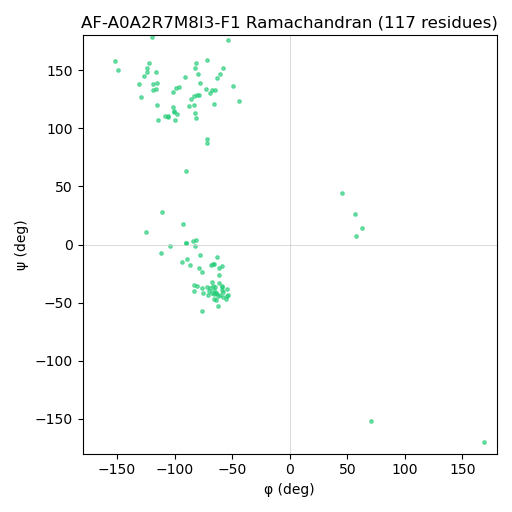 LEU A 1 117 ? -9.832 16.254 -3.390 1.00 53.16 117 LEU A N 1
ATOM 954 C CA . LEU A 1 117 ? -9.414 16.331 -4.801 1.00 53.16 117 LEU A CA 1
ATOM 955 C C . LEU A 1 117 ? -10.516 16.881 -5.728 1.00 53.16 117 LEU A C 1
ATOM 957 O O . LEU A 1 117 ? -10.225 17.265 -6.859 1.00 53.16 117 LEU A O 1
ATOM 961 N N . TYR A 1 118 ? -11.762 16.925 -5.247 1.00 46.97 118 TYR A N 1
ATOM 962 C CA . TYR A 1 118 ? -12.936 17.425 -5.975 1.00 46.97 118 TYR A CA 1
ATOM 963 C C . TYR A 1 118 ? -13.692 18.543 -5.228 1.00 46.97 118 TYR A C 1
ATOM 965 O O . TYR A 1 118 ? -14.805 18.884 -5.630 1.00 46.97 118 TYR A O 1
ATOM 973 N N . ALA A 1 119 ? -13.110 19.077 -4.147 1.00 45.06 119 ALA A N 1
ATOM 974 C CA . ALA A 1 119 ? -13.641 20.208 -3.381 1.00 45.06 119 ALA A CA 1
ATOM 975 C C . ALA A 1 119 ? -13.255 21.567 -3.983 1.00 45.06 119 ALA A C 1
ATOM 977 O O . ALA A 1 119 ? -12.149 21.670 -4.566 1.00 45.06 119 ALA A O 1
#

Foldseek 3Di:
DVVVVVCVVVVVVPPPAFDEDDPVRVVVLQPADKDWDDPPPPLDQPCVVVVVRCPVVVVADPPDDPVQQFPTWIAHPVRQWIWTWGDHPDPQWTWTFIDGSVVSDTPGIYIGRCVVVVD

Secondary structure (DSSP, 8-state):
-HHHHHHHHHHHHT---S-BPPHHHHHTT--S-EEEE-TT-TT----HHHHHHHHHTTSS-TTS-HHHHEEEEEEETTSSEEEEEEE-SSTTEEEEEEEETTTTEEEEEEEEESGGG--

Mean predicted aligned error: 7.67 Å

Solvent-accessible surface area (backbone atoms only — not comparable to full-atom values): 7044 Å² total; per-residue (Å²): 113,70,66,59,54,50,50,50,55,47,56,65,69,62,55,73,66,77,41,78,47,53,70,70,62,51,55,73,59,64,50,76,55,72,40,81,53,63,92,83,46,91,86,62,79,89,53,64,74,54,50,55,44,31,43,76,68,64,75,42,73,88,85,57,52,76,90,61,28,64,66,50,34,31,36,24,70,77,65,45,31,37,40,40,30,25,56,53,101,49,82,65,32,31,46,30,38,36,33,31,54,86,74,72,40,73,75,29,33,36,81,46,61,50,66,76,74,78,108

Sequence (119 aa):
ALFCVYFIIKKQRNTKGPKLLTQEKYSSTMLGKMTEITTSDNNLFNFWPYISKLTAAKVISNKIKESQLVHKIYRNSTDDFEHILLSTEKENHFVVIVANRNKKKTIGYYIQDLDGLYA

Radius of gyration: 16.13 Å; Cα contacts (8 Å, |Δi|>4): 177; chains: 1; bounding box: 39×37×46 Å

Nearest PDB structures (foldseek):
  8iyj-assembly1_f  TM=8.163E-01  e=1.689E+00  Mus musculus
  5c2v-assembly1_B  TM=7.471E-01  e=1.499E+00  Candidatus Kuenenia stuttgartensis
  1dy7-assembly1_A  TM=7.527E-01  e=7.071E+00  Paracoccus pantotrophus